Protein AF-A0A756VYJ8-F1 (afdb_monomer_lite)

Foldseek 3Di:
DVVVVVVVVVVVLVVVLVVLVVVLVVLVVPQDFQPDPCNLVSLVVSVVSLVVSCVSPDDVRSVVVVVVSVVCVVSHPD

Secondary structure (DSSP, 8-state):
-HHHHHHHHHHHHHHHHHHHHHHHHHHHHTPPPTTSTTHHHHHHHHHHHHHHHHHHH-HHHHHHHHHHHHHHHHHH--

Organism: Salmonella enterica (NCBI:txid28901)

Sequence (78 aa):
TALFTELKNKAVKRYYQVDVQNKVEAVINSIPNPGEPEAAEMFAKAESTLGAAKRHLGDELHDKYRVTLDDMKPEYIG

Structure (mmCIF, N/CA/C/O backbone):
data_AF-A0A756VYJ8-F1
#
_entry.id   AF-A0A756VYJ8-F1
#
loop_
_atom_site.group_PDB
_atom_site.id
_atom_site.type_symbol
_atom_site.label_atom_id
_atom_site.label_alt_id
_atom_site.label_comp_id
_atom_site.label_asym_id
_atom_site.label_entity_id
_atom_site.label_seq_id
_atom_site.pdbx_PDB_ins_code
_atom_site.Cartn_x
_atom_site.Cartn_y
_atom_site.Cartn_z
_atom_site.occupancy
_atom_site.B_iso_or_equiv
_atom_site.auth_seq_id
_atom_site.auth_comp_id
_atom_site.auth_asym_id
_atom_site.auth_atom_id
_atom_site.pdbx_PDB_model_num
ATOM 1 N N . THR A 1 1 ? 18.974 2.383 -33.716 1.00 76.44 1 THR A N 1
ATOM 2 C CA . THR A 1 1 ? 17.666 2.848 -33.195 1.00 76.44 1 THR A CA 1
ATOM 3 C C . THR A 1 1 ? 17.057 1.887 -32.175 1.00 76.44 1 THR A C 1
ATOM 5 O O . THR A 1 1 ? 16.540 2.383 -31.186 1.00 76.44 1 THR A O 1
ATOM 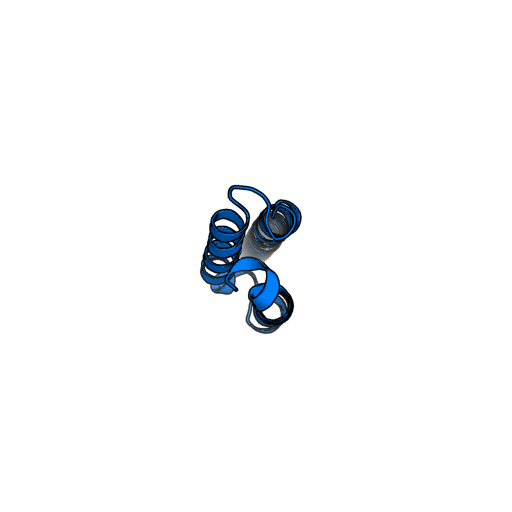8 N N . ALA A 1 2 ? 17.181 0.557 -32.319 1.00 89.12 2 ALA A N 1
ATOM 9 C CA . ALA A 1 2 ? 16.671 -0.427 -31.342 1.00 89.12 2 ALA A CA 1
ATOM 10 C C . ALA A 1 2 ? 17.188 -0.232 -29.897 1.00 89.12 2 ALA A C 1
ATOM 12 O O . ALA A 1 2 ? 16.383 -0.097 -28.979 1.00 89.12 2 ALA A O 1
ATOM 13 N N . LEU A 1 3 ? 18.508 -0.087 -29.711 1.00 92.50 3 LEU A N 1
ATOM 14 C CA . LEU A 1 3 ? 19.122 0.119 -28.388 1.00 92.50 3 LEU A CA 1
ATOM 15 C C . LEU A 1 3 ? 18.563 1.348 -27.650 1.00 92.50 3 LEU A C 1
ATOM 17 O O . LEU A 1 3 ? 18.291 1.297 -26.455 1.00 92.50 3 LEU A O 1
ATOM 21 N N . PHE A 1 4 ? 18.358 2.458 -28.363 1.00 91.81 4 PHE A N 1
ATOM 22 C CA . PHE A 1 4 ? 17.797 3.673 -27.771 1.00 91.81 4 PHE A CA 1
ATOM 23 C C . PHE A 1 4 ? 16.365 3.446 -27.261 1.00 91.81 4 PHE A C 1
ATOM 25 O O . PHE A 1 4 ? 16.036 3.844 -26.144 1.00 91.81 4 PHE A O 1
ATOM 32 N N . THR A 1 5 ? 15.526 2.766 -28.047 1.00 95.69 5 THR A N 1
ATOM 33 C CA . THR A 1 5 ? 14.150 2.430 -27.653 1.00 95.69 5 THR A CA 1
ATOM 34 C C . THR A 1 5 ? 14.118 1.507 -26.435 1.00 95.69 5 THR A C 1
ATOM 36 O O . THR A 1 5 ? 13.339 1.741 -25.512 1.00 95.69 5 THR A O 1
ATOM 39 N N . GLU A 1 6 ? 14.981 0.493 -26.388 1.00 95.44 6 GLU A N 1
ATOM 40 C CA . GLU A 1 6 ? 15.077 -0.427 -25.249 1.00 95.44 6 GLU A CA 1
ATOM 41 C C . GLU A 1 6 ? 15.489 0.291 -23.961 1.00 95.44 6 GLU A C 1
ATOM 43 O O . GLU A 1 6 ? 14.842 0.128 -22.923 1.00 95.44 6 GLU A O 1
ATOM 48 N N . LEU A 1 7 ? 16.519 1.141 -24.034 1.00 96.44 7 LEU A N 1
ATOM 49 C CA . LEU A 1 7 ? 16.977 1.933 -22.893 1.00 96.44 7 LEU A CA 1
ATOM 50 C C . LEU A 1 7 ? 15.886 2.891 -22.400 1.00 96.44 7 LEU A C 1
ATOM 52 O O . LEU A 1 7 ? 15.637 2.959 -21.194 1.00 96.44 7 LEU A O 1
ATOM 56 N N . LYS A 1 8 ? 15.177 3.568 -23.316 1.00 95.81 8 LYS A N 1
ATOM 57 C CA . LYS A 1 8 ? 14.039 4.434 -22.975 1.00 95.81 8 LYS A CA 1
ATOM 58 C C . LYS A 1 8 ? 12.938 3.648 -22.260 1.00 95.81 8 LYS A C 1
ATOM 60 O O . LYS A 1 8 ? 12.486 4.065 -21.197 1.00 95.81 8 LYS A O 1
ATOM 65 N N . ASN A 1 9 ? 12.527 2.504 -22.802 1.00 94.69 9 ASN A N 1
ATOM 66 C CA . ASN A 1 9 ? 11.467 1.684 -22.211 1.00 94.69 9 ASN A CA 1
ATOM 67 C C . ASN A 1 9 ? 11.855 1.170 -20.818 1.00 94.69 9 ASN A C 1
ATOM 69 O O . ASN A 1 9 ? 11.032 1.181 -19.900 1.00 94.69 9 ASN A O 1
ATOM 73 N N . LYS A 1 10 ? 13.119 0.774 -20.633 1.00 94.94 10 LYS A N 1
ATOM 74 C CA . LYS A 1 10 ? 13.646 0.341 -19.334 1.00 94.94 10 LYS A CA 1
ATOM 75 C C . LYS A 1 10 ? 13.627 1.475 -18.306 1.00 94.94 10 LYS A C 1
ATOM 77 O O . LYS A 1 10 ? 13.184 1.255 -17.179 1.00 94.94 10 LYS A O 1
ATOM 82 N N . ALA A 1 11 ? 14.053 2.676 -18.696 1.00 94.88 11 ALA A N 1
ATOM 83 C CA . ALA A 1 11 ? 14.033 3.852 -17.828 1.00 94.88 11 ALA A CA 1
ATOM 84 C C . ALA A 1 11 ? 12.601 4.233 -17.418 1.00 94.88 11 ALA A C 1
ATOM 86 O O . ALA A 1 11 ? 12.327 4.408 -16.233 1.00 94.88 11 ALA A O 1
ATOM 87 N N . VAL A 1 12 ? 11.672 4.273 -18.378 1.00 94.00 12 VAL A N 1
ATOM 88 C CA . VAL A 1 12 ? 10.256 4.585 -18.125 1.00 94.00 12 VAL A CA 1
ATOM 89 C C . VAL A 1 12 ? 9.623 3.564 -17.179 1.00 94.00 12 VAL A C 1
ATOM 91 O O . VAL A 1 12 ? 8.963 3.942 -16.213 1.00 94.00 12 VAL A O 1
ATOM 94 N N . LYS A 1 13 ? 9.867 2.264 -17.394 1.00 90.50 13 LYS A N 1
ATOM 95 C CA . LYS A 1 13 ? 9.365 1.212 -16.499 1.00 90.50 13 LYS A CA 1
ATOM 96 C C . LYS A 1 13 ? 9.887 1.392 -15.072 1.00 90.50 13 LYS A C 1
ATOM 98 O O . LYS A 1 13 ? 9.115 1.260 -14.125 1.00 90.50 13 LYS A O 1
ATOM 103 N N . ARG A 1 14 ? 11.179 1.706 -14.914 1.00 92.38 14 ARG A N 1
ATOM 104 C CA . ARG A 1 14 ? 11.785 1.918 -13.593 1.00 92.38 14 ARG A CA 1
ATOM 105 C C . ARG A 1 14 ? 11.223 3.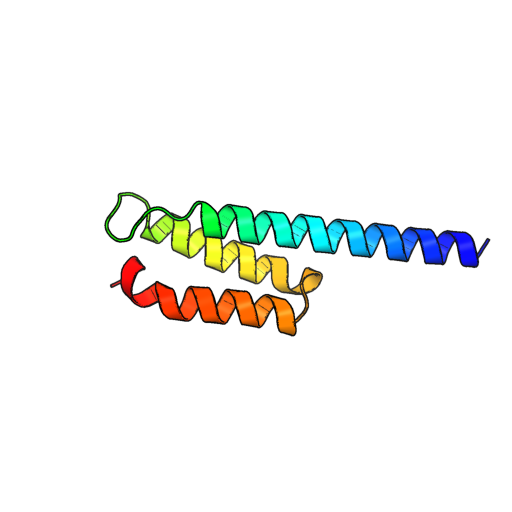156 -12.896 1.00 92.38 14 ARG A C 1
ATOM 107 O O . ARG A 1 14 ? 10.970 3.087 -11.700 1.00 92.38 14 ARG A O 1
ATOM 114 N N . TYR A 1 15 ? 10.989 4.240 -13.634 1.00 92.62 15 TYR A N 1
ATOM 115 C CA . TYR A 1 15 ? 10.351 5.444 -13.103 1.00 92.62 15 TYR A CA 1
ATOM 116 C C . TYR A 1 15 ? 8.967 5.137 -12.516 1.00 92.62 15 TYR A C 1
ATOM 118 O O . TYR A 1 15 ? 8.727 5.437 -11.352 1.00 92.62 15 TYR A O 1
ATOM 126 N N . TYR A 1 16 ? 8.093 4.460 -13.271 1.00 90.75 16 TYR A N 1
ATOM 127 C CA . TYR A 1 16 ? 6.756 4.113 -12.775 1.00 90.75 16 TYR A CA 1
ATOM 128 C C . TYR A 1 16 ? 6.782 3.147 -11.592 1.00 90.75 16 TYR A C 1
ATOM 130 O O . TYR A 1 16 ? 5.944 3.257 -10.705 1.00 90.75 16 TYR A O 1
ATOM 138 N N . GLN A 1 17 ? 7.734 2.212 -11.556 1.00 93.06 17 GLN A N 1
ATOM 139 C CA . GLN A 1 17 ? 7.893 1.328 -10.403 1.00 93.06 17 GLN A CA 1
ATOM 140 C C . GLN A 1 17 ? 8.197 2.126 -9.126 1.00 93.06 17 GLN A C 1
ATOM 142 O O . GLN A 1 17 ? 7.555 1.898 -8.106 1.00 93.06 17 GLN A O 1
ATOM 147 N N . VAL A 1 18 ? 9.146 3.067 -9.191 1.00 95.94 18 VAL A N 1
ATOM 148 C CA . VAL A 1 18 ? 9.520 3.910 -8.043 1.00 95.94 18 VAL A CA 1
ATOM 149 C C . VAL A 1 18 ? 8.381 4.856 -7.657 1.00 95.94 18 VAL A C 1
ATOM 151 O O . VAL A 1 18 ? 8.073 4.982 -6.479 1.00 95.94 18 VAL A O 1
ATOM 154 N N . ASP A 1 19 ? 7.715 5.480 -8.630 1.00 96.38 19 ASP A N 1
ATOM 155 C CA . ASP A 1 19 ? 6.572 6.366 -8.374 1.00 96.38 19 ASP A CA 1
ATOM 156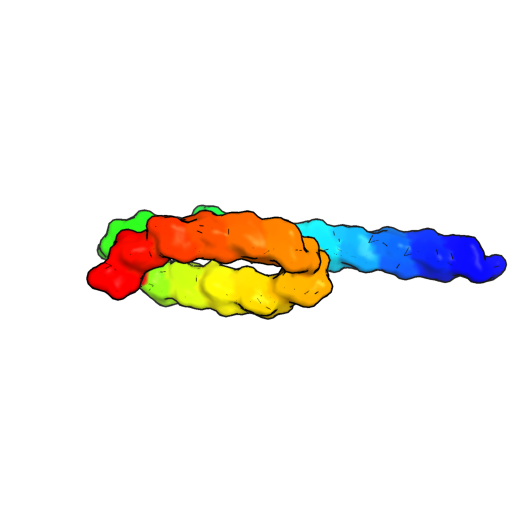 C C . ASP A 1 19 ? 5.423 5.634 -7.661 1.00 96.38 19 ASP A C 1
ATOM 158 O O . ASP A 1 19 ? 4.881 6.127 -6.673 1.00 96.38 19 ASP A O 1
ATOM 162 N N . VAL A 1 20 ? 5.080 4.426 -8.116 1.00 95.88 20 VAL A N 1
ATOM 163 C CA . VAL A 1 20 ? 4.039 3.611 -7.476 1.00 95.88 20 VAL A CA 1
ATOM 164 C C . VAL A 1 20 ? 4.461 3.159 -6.078 1.00 95.88 20 VAL A C 1
ATOM 166 O O . VAL A 1 20 ? 3.641 3.208 -5.163 1.00 95.88 20 VAL A O 1
ATOM 169 N N . GLN A 1 21 ? 5.724 2.770 -5.886 1.00 96.75 21 GLN A N 1
ATOM 170 C CA . GLN A 1 21 ? 6.244 2.424 -4.562 1.00 96.75 21 GLN A CA 1
ATOM 171 C C . GLN A 1 21 ? 6.136 3.607 -3.591 1.00 96.75 21 GLN A C 1
ATOM 173 O O . GLN A 1 21 ? 5.559 3.457 -2.517 1.00 96.75 21 GLN A O 1
ATOM 178 N N . ASN A 1 22 ? 6.586 4.795 -4.000 1.00 97.25 22 ASN A N 1
ATOM 179 C CA . ASN A 1 22 ? 6.511 6.004 -3.178 1.00 97.25 22 ASN A CA 1
ATOM 180 C C . ASN A 1 22 ? 5.065 6.352 -2.795 1.00 97.25 22 ASN A C 1
ATOM 182 O O . ASN A 1 22 ? 4.816 6.816 -1.687 1.00 97.25 22 ASN A O 1
ATOM 186 N N . LYS A 1 23 ? 4.096 6.124 -3.693 1.00 96.94 23 LYS A N 1
ATOM 187 C CA . LYS A 1 23 ? 2.669 6.342 -3.401 1.00 96.94 23 LYS A CA 1
ATOM 188 C C . LYS A 1 23 ? 2.143 5.378 -2.344 1.00 96.94 23 LYS A C 1
ATOM 190 O O . LYS A 1 23 ? 1.423 5.814 -1.453 1.00 96.94 23 LYS A O 1
ATOM 195 N N . VAL A 1 24 ? 2.498 4.097 -2.431 1.00 97.75 24 VAL A N 1
ATOM 196 C CA . VAL A 1 24 ? 2.114 3.100 -1.421 1.00 97.75 24 VAL A CA 1
ATOM 197 C C . VAL A 1 24 ? 2.722 3.458 -0.068 1.00 97.75 24 VAL A C 1
ATOM 199 O O . VAL A 1 24 ? 1.990 3.549 0.911 1.00 97.75 24 VAL A O 1
ATOM 202 N N . GLU A 1 25 ? 4.024 3.748 -0.022 1.00 97.25 25 GLU A N 1
ATOM 203 C CA . GLU A 1 25 ? 4.709 4.159 1.209 1.00 97.25 25 GLU A CA 1
ATOM 204 C C . GLU A 1 25 ? 4.094 5.425 1.807 1.00 97.25 25 GLU A C 1
ATOM 206 O O . GLU A 1 25 ? 3.840 5.477 3.005 1.00 97.25 25 GLU A O 1
ATOM 211 N N . ALA A 1 26 ? 3.793 6.431 0.983 1.00 98.12 26 ALA A N 1
ATOM 212 C CA . ALA A 1 26 ? 3.168 7.662 1.448 1.00 98.12 26 ALA A CA 1
ATOM 213 C C . ALA A 1 26 ? 1.790 7.411 2.073 1.00 98.12 26 ALA A C 1
ATOM 215 O O . ALA A 1 26 ? 1.492 7.983 3.119 1.00 98.12 26 ALA A O 1
ATOM 216 N N . VAL A 1 27 ? 0.958 6.560 1.463 1.00 97.38 27 VAL A N 1
ATOM 217 C CA . VAL A 1 27 ? -0.367 6.236 2.011 1.00 97.38 27 VAL A CA 1
ATOM 218 C C . VAL A 1 27 ? -0.240 5.441 3.308 1.00 97.38 27 VAL A C 1
ATOM 220 O O . VAL A 1 27 ? -0.894 5.810 4.277 1.00 97.38 27 VAL A O 1
ATOM 223 N N . ILE A 1 28 ? 0.626 4.422 3.360 1.00 96.38 28 ILE A N 1
ATOM 224 C CA . ILE A 1 28 ? 0.860 3.621 4.575 1.00 96.38 28 ILE A CA 1
ATOM 225 C C . ILE A 1 28 ? 1.382 4.501 5.719 1.00 96.38 28 ILE A C 1
ATOM 227 O O . ILE A 1 28 ? 0.864 4.442 6.829 1.00 96.38 28 ILE A O 1
ATOM 231 N N . ASN A 1 29 ? 2.348 5.378 5.445 1.00 95.81 29 ASN A N 1
ATOM 232 C CA . ASN A 1 29 ? 2.917 6.283 6.449 1.00 95.81 29 ASN A CA 1
ATOM 233 C C . ASN A 1 29 ? 1.949 7.392 6.893 1.00 95.81 29 ASN A C 1
ATOM 235 O O . ASN A 1 29 ? 2.221 8.075 7.876 1.00 95.81 29 ASN A O 1
ATOM 239 N N . SER A 1 30 ? 0.853 7.602 6.159 1.00 95.94 30 SER A N 1
ATOM 240 C CA . SER A 1 30 ? -0.183 8.587 6.492 1.00 95.94 30 SER A CA 1
ATOM 241 C C . SER A 1 30 ? -1.373 7.970 7.226 1.00 95.94 30 SER A C 1
ATOM 243 O O . SER A 1 30 ? -2.348 8.679 7.471 1.00 95.94 30 SER A O 1
ATOM 245 N N . ILE A 1 31 ? -1.340 6.670 7.536 1.00 95.94 31 ILE A N 1
ATOM 246 C CA . ILE A 1 31 ? -2.377 6.039 8.351 1.00 95.94 31 ILE A CA 1
ATOM 247 C C . ILE A 1 31 ? -2.289 6.643 9.771 1.00 95.94 31 ILE A C 1
ATOM 249 O O . ILE A 1 31 ? -1.210 6.612 10.368 1.00 95.94 31 ILE A O 1
ATOM 253 N N . PRO A 1 32 ? -3.381 7.227 10.307 1.00 96.19 32 PRO A N 1
ATOM 254 C CA . PRO A 1 32 ? -3.439 7.710 11.690 1.00 96.19 32 PRO A CA 1
ATOM 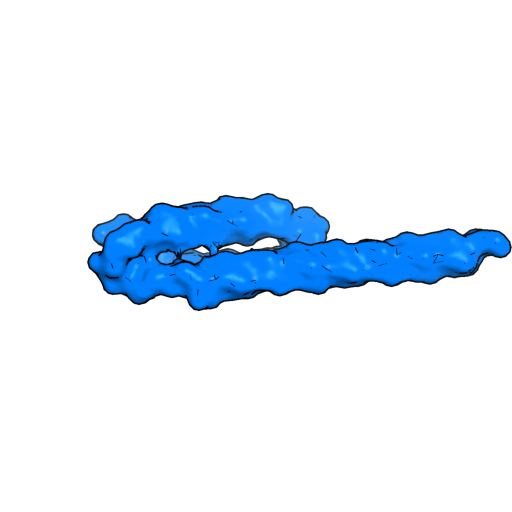255 C C . PRO A 1 32 ? -3.200 6.587 12.703 1.00 96.19 32 PRO A C 1
ATOM 257 O O . PRO A 1 32 ? -3.270 5.418 12.353 1.00 96.19 32 PRO A O 1
ATOM 260 N N . ASN A 1 33 ? -2.983 6.912 13.977 1.00 95.25 33 ASN A N 1
ATOM 261 C CA . ASN A 1 33 ? -2.906 5.867 15.000 1.00 95.25 33 ASN A CA 1
ATOM 262 C C . ASN A 1 33 ? -4.246 5.111 15.132 1.00 95.25 33 ASN A C 1
ATOM 264 O O . ASN A 1 33 ? -5.309 5.700 14.907 1.00 95.25 33 ASN A O 1
ATOM 268 N N . PRO A 1 34 ? -4.226 3.834 15.549 1.00 94.56 34 PRO A N 1
ATOM 269 C CA . PRO A 1 34 ? -5.437 3.091 15.879 1.00 94.56 34 PRO A CA 1
ATOM 270 C C . PRO A 1 34 ? -6.346 3.853 16.853 1.00 94.56 34 PRO A C 1
ATOM 272 O O . PRO A 1 34 ? -5.873 4.450 17.820 1.00 94.56 34 PRO A O 1
ATOM 275 N N . GLY A 1 35 ? -7.658 3.819 16.610 1.00 91.75 35 GLY A N 1
ATOM 276 C CA . GLY A 1 35 ? -8.660 4.504 17.437 1.00 91.75 35 GLY A CA 1
ATOM 277 C C . GLY A 1 35 ? -8.845 5.999 17.148 1.00 91.75 35 GLY A C 1
ATOM 278 O O . GLY A 1 35 ? -9.801 6.589 17.652 1.00 91.75 35 GLY A O 1
ATOM 279 N N . GLU A 1 36 ? -7.993 6.607 16.318 1.00 94.81 36 GLU A N 1
ATOM 280 C CA . GLU A 1 36 ? -8.225 7.961 15.811 1.00 94.81 36 GLU A CA 1
ATOM 281 C C . GLU A 1 36 ? -9.401 7.985 14.816 1.00 94.81 36 GLU A C 1
ATOM 283 O O . GLU A 1 36 ? -9.673 6.986 14.130 1.00 94.81 36 GLU A O 1
ATOM 288 N N . PRO A 1 37 ? -10.094 9.131 14.678 1.00 91.50 37 PRO A N 1
ATOM 289 C CA . PRO A 1 37 ? -11.046 9.331 13.597 1.00 91.50 37 PRO A CA 1
ATOM 290 C C . PRO A 1 37 ? -10.387 9.023 12.249 1.00 91.50 37 PRO A C 1
ATOM 292 O O . PRO A 1 37 ? -9.223 9.346 12.031 1.00 91.50 37 PRO A O 1
ATOM 295 N N . GLU A 1 38 ? -11.134 8.396 11.342 1.00 93.12 38 GLU A N 1
ATOM 296 C CA . GLU A 1 38 ? -10.673 8.054 9.986 1.00 93.12 38 GLU A CA 1
ATOM 297 C C . GLU A 1 38 ? -9.581 6.966 9.912 1.00 93.12 38 GLU A C 1
ATOM 299 O O . GLU A 1 38 ? -9.238 6.548 8.806 1.00 93.12 38 GLU A O 1
ATOM 304 N N . ALA A 1 39 ? -9.075 6.430 11.034 1.00 95.69 39 ALA A N 1
ATOM 305 C CA . ALA A 1 39 ? -8.019 5.410 11.028 1.00 95.69 39 ALA A CA 1
ATOM 306 C C . ALA A 1 39 ? -8.407 4.171 10.198 1.00 95.69 39 ALA A C 1
ATOM 308 O O . ALA A 1 39 ? -7.656 3.751 9.319 1.00 95.69 39 ALA A O 1
ATOM 309 N N . ALA A 1 40 ? -9.616 3.638 10.406 1.00 96.12 40 ALA A N 1
ATOM 310 C CA . ALA A 1 40 ? -10.135 2.494 9.652 1.00 96.12 40 ALA A CA 1
ATOM 311 C C . ALA A 1 40 ? -10.298 2.796 8.148 1.00 96.12 40 ALA A C 1
ATOM 313 O O . ALA A 1 40 ? -10.003 1.954 7.297 1.00 96.12 40 ALA A O 1
ATOM 314 N N . GLU A 1 41 ? -10.739 4.009 7.803 1.00 95.94 41 GLU A N 1
ATOM 315 C CA . GLU A 1 41 ? -10.924 4.433 6.411 1.00 95.94 41 GLU A CA 1
ATOM 316 C C . GLU A 1 41 ? -9.577 4.596 5.694 1.00 95.94 41 GLU A C 1
ATOM 318 O O . GLU A 1 41 ? -9.383 4.094 4.583 1.00 95.94 41 GLU A O 1
ATOM 323 N N . MET A 1 42 ? -8.617 5.251 6.344 1.00 96.69 42 MET A N 1
ATOM 324 C CA . MET A 1 42 ? -7.265 5.439 5.823 1.00 96.69 42 MET A CA 1
ATOM 325 C C . MET A 1 42 ? -6.515 4.111 5.702 1.00 96.69 42 MET A C 1
ATOM 327 O O . MET A 1 42 ? -5.798 3.901 4.720 1.00 96.69 42 MET A O 1
ATOM 331 N N . PHE A 1 43 ? -6.743 3.178 6.627 1.00 97.62 43 PHE A N 1
ATOM 332 C CA . PHE A 1 43 ? -6.228 1.818 6.527 1.00 97.62 43 PHE A CA 1
ATOM 333 C C . PHE A 1 43 ? -6.796 1.087 5.297 1.00 97.62 43 PHE A C 1
ATOM 335 O O . PHE A 1 43 ? -6.040 0.568 4.473 1.00 97.62 43 PHE A O 1
ATOM 342 N N . ALA A 1 44 ? -8.117 1.125 5.088 1.00 97.06 44 ALA A N 1
ATOM 343 C CA . ALA A 1 44 ? -8.751 0.529 3.907 1.00 97.06 44 ALA A CA 1
ATOM 344 C C . ALA A 1 44 ? -8.259 1.165 2.590 1.00 97.06 44 ALA A C 1
ATOM 346 O O . ALA A 1 44 ? -8.068 0.486 1.574 1.00 97.06 44 ALA A O 1
ATOM 347 N N . LYS A 1 45 ? -7.993 2.476 2.598 1.00 97.56 45 LYS A N 1
ATOM 348 C CA . LYS A 1 45 ? -7.376 3.187 1.471 1.00 97.56 45 LYS A CA 1
ATOM 349 C C . LYS A 1 45 ? -5.955 2.693 1.191 1.00 97.56 45 LYS A C 1
ATOM 351 O O . LYS A 1 45 ? -5.585 2.581 0.018 1.00 97.56 45 LYS A O 1
ATOM 356 N N . ALA A 1 46 ? -5.172 2.379 2.222 1.00 97.81 46 ALA A N 1
ATOM 357 C CA . ALA A 1 46 ? -3.847 1.789 2.065 1.00 97.81 46 ALA A CA 1
ATOM 358 C C . ALA A 1 46 ? -3.917 0.398 1.421 1.00 97.81 46 ALA A C 1
ATOM 360 O O . ALA A 1 46 ? -3.216 0.159 0.436 1.00 97.81 46 ALA A O 1
ATOM 361 N N . GLU A 1 47 ? -4.825 -0.470 1.881 1.00 97.94 47 GLU A N 1
ATOM 362 C CA . GLU A 1 47 ? -5.053 -1.793 1.277 1.00 97.94 47 GLU A CA 1
ATOM 363 C C . GLU A 1 47 ? -5.451 -1.683 -0.204 1.00 97.94 47 GLU A C 1
ATOM 365 O O . GLU A 1 47 ? -4.893 -2.366 -1.067 1.00 97.94 47 GLU A O 1
ATOM 370 N N . SER A 1 48 ? -6.375 -0.771 -0.523 1.00 97.94 48 SER A N 1
ATOM 371 C CA . SER A 1 48 ? -6.818 -0.519 -1.900 1.00 97.94 48 SER A CA 1
ATOM 372 C C . SER A 1 48 ? -5.679 -0.003 -2.791 1.00 97.94 48 SER A C 1
ATOM 374 O O . SER A 1 48 ? -5.475 -0.487 -3.910 1.00 97.94 48 SER A O 1
ATOM 376 N N . THR A 1 49 ? -4.879 0.935 -2.274 1.00 98.00 49 THR A N 1
ATOM 377 C CA . THR A 1 49 ? -3.724 1.500 -2.989 1.00 98.00 49 THR A CA 1
ATOM 378 C C . THR A 1 49 ? -2.666 0.430 -3.259 1.00 98.00 49 THR A C 1
ATOM 380 O O . THR A 1 49 ? -2.155 0.343 -4.379 1.00 98.00 49 THR A O 1
ATOM 383 N N . LEU A 1 50 ? -2.370 -0.423 -2.274 1.00 98.06 50 LEU A N 1
ATOM 384 C CA . LEU A 1 50 ? -1.439 -1.539 -2.428 1.00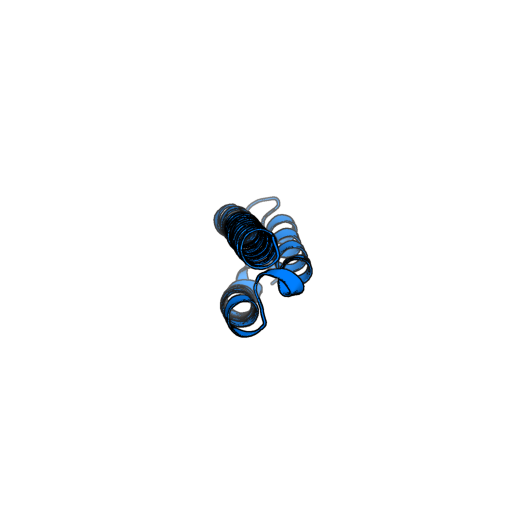 98.06 50 LEU A CA 1
ATOM 385 C C . LEU A 1 50 ? -1.931 -2.548 -3.479 1.00 98.06 50 LEU A C 1
ATOM 387 O O . LEU A 1 50 ? -1.162 -2.942 -4.362 1.00 98.06 50 LEU A O 1
ATOM 391 N N . GLY A 1 51 ? -3.216 -2.912 -3.447 1.00 97.75 51 GLY A N 1
ATOM 392 C CA . GLY A 1 51 ? -3.809 -3.824 -4.426 1.00 97.75 51 GLY A CA 1
ATOM 393 C C . GLY A 1 51 ? -3.702 -3.299 -5.863 1.00 97.75 51 GLY A C 1
ATOM 394 O O . GLY A 1 51 ? -3.308 -4.035 -6.772 1.00 97.75 51 GLY A O 1
ATOM 395 N N . ALA A 1 52 ? -3.966 -2.005 -6.072 1.00 96.81 52 ALA A N 1
ATOM 396 C CA . ALA A 1 52 ? -3.805 -1.354 -7.374 1.00 96.81 52 ALA A CA 1
ATOM 397 C C . ALA A 1 52 ? -2.332 -1.288 -7.832 1.00 96.81 52 ALA A C 1
ATOM 399 O O . ALA A 1 52 ? -2.036 -1.356 -9.029 1.00 96.81 52 ALA A O 1
ATOM 400 N N . ALA A 1 53 ? -1.397 -1.196 -6.886 1.00 96.56 53 ALA A N 1
ATOM 401 C CA . ALA A 1 53 ? 0.034 -1.105 -7.142 1.00 96.56 53 ALA A CA 1
ATOM 402 C C . ALA A 1 53 ? 0.687 -2.439 -7.552 1.00 96.56 53 ALA A C 1
ATOM 404 O O . ALA A 1 53 ? 1.768 -2.421 -8.154 1.00 96.56 53 ALA A O 1
ATOM 405 N N . LYS A 1 54 ? 0.041 -3.591 -7.297 1.00 96.19 54 LYS A N 1
ATOM 406 C CA . LYS A 1 54 ? 0.612 -4.939 -7.500 1.00 96.19 54 LYS A CA 1
ATOM 407 C C . LYS A 1 54 ? 1.307 -5.121 -8.853 1.00 96.19 54 LYS A C 1
ATOM 409 O O . LYS A 1 54 ? 2.432 -5.612 -8.919 1.00 96.19 54 LYS A O 1
ATOM 414 N N . ARG A 1 55 ? 0.670 -4.671 -9.940 1.00 94.00 55 ARG A N 1
ATOM 415 C CA . ARG A 1 55 ? 1.201 -4.791 -11.313 1.00 94.00 55 ARG A CA 1
ATOM 416 C C . ARG A 1 55 ? 2.563 -4.112 -11.499 1.00 94.00 55 ARG A C 1
ATOM 418 O O . ARG A 1 55 ? 3.354 -4.555 -12.331 1.00 94.00 55 ARG A O 1
ATOM 425 N N . HIS A 1 56 ? 2.813 -3.021 -10.781 1.00 93.00 56 HIS A N 1
ATOM 426 C CA . HIS A 1 56 ? 4.030 -2.222 -10.908 1.00 93.00 56 HIS A CA 1
ATOM 427 C C . HIS A 1 56 ? 5.092 -2.601 -9.874 1.00 93.00 56 HIS A C 1
ATOM 429 O O . HIS A 1 56 ? 6.278 -2.529 -10.191 1.00 93.00 56 HIS A O 1
ATOM 435 N N . LEU A 1 57 ? 4.679 -3.037 -8.680 1.00 93.88 57 LEU A N 1
ATOM 436 C CA . LEU A 1 57 ? 5.586 -3.483 -7.619 1.00 93.88 57 LEU A CA 1
ATOM 437 C C . LEU A 1 57 ? 6.175 -4.873 -7.891 1.00 93.88 57 LEU A C 1
ATOM 439 O O . LEU A 1 57 ? 7.345 -5.107 -7.589 1.00 93.88 57 LEU A O 1
ATOM 443 N N . GLY A 1 58 ? 5.389 -5.767 -8.498 1.00 94.06 58 GLY A N 1
ATOM 444 C CA . GLY A 1 58 ? 5.694 -7.197 -8.555 1.00 94.06 58 GLY A CA 1
ATOM 445 C C . GLY A 1 58 ? 5.330 -7.912 -7.250 1.00 94.06 58 GLY A C 1
ATOM 446 O O . GLY A 1 58 ? 5.095 -7.266 -6.229 1.00 94.06 58 GLY A O 1
ATOM 447 N N . ASP A 1 59 ? 5.273 -9.245 -7.296 1.00 95.50 59 ASP A N 1
ATOM 448 C CA . ASP A 1 59 ? 4.757 -10.058 -6.185 1.00 95.50 59 ASP A CA 1
ATOM 449 C C . ASP A 1 59 ? 5.598 -9.911 -4.910 1.00 95.50 59 ASP A C 1
ATOM 451 O O . ASP A 1 59 ? 5.045 -9.637 -3.854 1.00 95.50 59 ASP A O 1
ATOM 455 N N . GLU A 1 60 ? 6.932 -9.969 -5.003 1.00 94.94 60 GLU A N 1
ATOM 456 C CA . GLU A 1 60 ? 7.803 -9.925 -3.815 1.00 94.94 60 GLU A CA 1
ATOM 457 C C . GLU A 1 60 ? 7.621 -8.643 -2.986 1.00 94.94 60 GLU A C 1
ATOM 459 O O . GLU A 1 60 ? 7.518 -8.692 -1.761 1.00 94.94 60 GLU A O 1
ATOM 464 N N . LEU A 1 61 ? 7.604 -7.479 -3.641 1.00 95.00 61 LEU A N 1
ATOM 465 C CA . LEU A 1 61 ? 7.479 -6.203 -2.938 1.00 95.00 61 LEU A CA 1
ATOM 466 C C . LEU A 1 61 ? 6.039 -5.957 -2.480 1.00 95.00 61 LEU A C 1
ATOM 468 O O . LEU A 1 61 ? 5.829 -5.448 -1.382 1.00 95.00 61 LEU A O 1
ATOM 472 N N . HIS A 1 62 ? 5.054 -6.347 -3.292 1.00 97.69 62 HIS A N 1
ATOM 473 C CA . HIS A 1 62 ? 3.649 -6.284 -2.907 1.00 97.69 62 HIS A CA 1
ATOM 474 C C . HIS A 1 62 ? 3.371 -7.123 -1.652 1.00 97.69 62 HIS A C 1
ATOM 476 O O . HIS A 1 62 ? 2.724 -6.642 -0.724 1.00 97.69 62 HIS A O 1
ATOM 482 N N . ASP A 1 63 ? 3.886 -8.352 -1.598 1.00 97.88 63 ASP A N 1
ATOM 483 C CA . ASP A 1 63 ? 3.640 -9.270 -0.489 1.00 97.88 63 ASP A CA 1
ATOM 484 C C . ASP A 1 63 ? 4.284 -8.782 0.812 1.00 97.88 63 ASP A C 1
ATOM 486 O O . ASP A 1 63 ? 3.681 -8.928 1.870 1.00 97.88 63 ASP A O 1
ATOM 490 N N . LYS A 1 64 ? 5.441 -8.105 0.750 1.00 97.44 64 LYS A N 1
ATOM 491 C CA . LYS 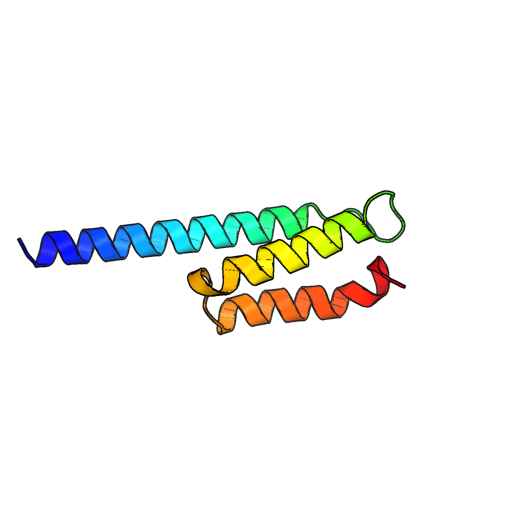A 1 64 ? 6.046 -7.458 1.929 1.00 97.44 64 LYS A CA 1
ATOM 492 C C . LYS A 1 64 ? 5.127 -6.402 2.543 1.00 97.44 64 LYS A C 1
ATOM 494 O O . LYS A 1 64 ? 4.853 -6.472 3.735 1.00 97.44 64 LYS A O 1
ATOM 499 N N . TYR A 1 65 ? 4.615 -5.463 1.741 1.00 97.31 65 TYR A N 1
ATOM 500 C CA . TYR A 1 65 ? 3.667 -4.462 2.251 1.00 97.31 65 TYR A CA 1
ATOM 501 C C . TYR A 1 65 ? 2.368 -5.101 2.732 1.00 97.31 65 TYR A C 1
ATOM 503 O O . TYR A 1 65 ? 1.799 -4.653 3.722 1.00 97.31 65 TYR A O 1
ATOM 511 N N . ARG A 1 66 ? 1.901 -6.145 2.041 1.00 98.06 66 ARG A N 1
ATOM 512 C CA . ARG A 1 66 ? 0.682 -6.849 2.423 1.00 98.06 66 ARG A CA 1
ATOM 513 C C . ARG A 1 66 ? 0.824 -7.493 3.793 1.00 98.06 66 ARG A C 1
ATOM 515 O O . ARG A 1 66 ? -0.064 -7.305 4.604 1.00 98.06 66 ARG A O 1
ATOM 522 N N . VAL A 1 67 ? 1.927 -8.195 4.050 1.00 98.19 67 VAL A N 1
ATOM 523 C CA . VAL A 1 67 ? 2.206 -8.786 5.366 1.00 98.19 67 VAL A CA 1
ATOM 524 C C . VAL A 1 67 ? 2.208 -7.704 6.445 1.00 98.19 67 VAL A C 1
ATOM 526 O O . VAL A 1 67 ? 1.525 -7.858 7.447 1.00 98.19 67 VAL A O 1
ATOM 529 N N . THR A 1 68 ? 2.882 -6.573 6.208 1.00 96.00 68 THR A N 1
ATOM 530 C CA . THR A 1 68 ? 2.875 -5.449 7.157 1.00 96.00 68 THR A CA 1
ATOM 531 C C . THR A 1 68 ? 1.466 -4.927 7.443 1.00 96.00 68 THR A C 1
ATOM 533 O O . THR A 1 68 ? 1.131 -4.693 8.600 1.00 96.00 68 THR A O 1
ATOM 536 N N . LEU A 1 69 ? 0.629 -4.755 6.416 1.00 97.19 69 LEU A N 1
ATOM 537 C CA . LEU A 1 69 ? -0.759 -4.341 6.618 1.00 97.19 69 LEU A CA 1
ATOM 538 C C . LEU A 1 69 ? -1.564 -5.427 7.342 1.00 97.19 69 LEU A C 1
ATOM 540 O O . LEU A 1 69 ? -2.234 -5.122 8.319 1.00 97.19 69 LEU A O 1
ATOM 544 N N . ASP A 1 70 ? -1.474 -6.689 6.926 1.00 97.81 70 ASP A N 1
ATOM 545 C CA . ASP A 1 70 ? -2.196 -7.800 7.554 1.00 97.81 70 ASP A CA 1
ATOM 546 C C . ASP A 1 70 ? -1.860 -7.916 9.060 1.00 97.81 70 ASP A C 1
ATOM 548 O O . ASP A 1 70 ? -2.770 -8.142 9.860 1.00 97.81 70 ASP A O 1
ATOM 552 N N . ASP A 1 71 ? -0.605 -7.668 9.457 1.00 96.62 71 ASP A N 1
ATOM 553 C CA . ASP A 1 71 ? -0.166 -7.645 10.862 1.00 96.62 71 ASP A CA 1
ATOM 554 C C . ASP A 1 71 ? -0.764 -6.468 11.658 1.00 96.62 71 ASP A C 1
ATOM 556 O O . ASP A 1 71 ? -1.132 -6.630 12.820 1.00 96.62 71 ASP A O 1
ATOM 560 N N . MET A 1 72 ? -0.890 -5.287 11.042 1.00 95.56 72 MET A N 1
ATOM 561 C CA . MET A 1 72 ? -1.457 -4.087 11.677 1.00 95.56 72 MET A CA 1
ATOM 562 C C . MET A 1 72 ? -2.991 -4.115 11.741 1.00 95.56 72 MET A C 1
ATOM 564 O O . MET A 1 72 ? -3.594 -3.527 12.635 1.00 95.56 72 MET A O 1
ATOM 568 N N . LYS A 1 73 ? -3.644 -4.785 10.787 1.00 96.44 73 LYS A N 1
ATOM 569 C CA . LYS A 1 73 ? -5.097 -4.748 10.555 1.00 96.44 73 LYS A CA 1
ATOM 570 C C . LYS A 1 73 ? -5.979 -4.976 11.792 1.00 96.44 73 LYS A C 1
ATOM 572 O O . LYS A 1 73 ? -6.988 -4.271 11.900 1.00 96.44 73 LYS A O 1
ATOM 577 N N . PRO A 1 74 ? -5.656 -5.895 12.727 1.00 97.00 74 PRO A N 1
ATOM 578 C CA . PRO A 1 74 ? -6.462 -6.096 13.930 1.00 97.00 74 PRO A CA 1
ATOM 579 C C . PRO A 1 74 ? -6.611 -4.838 14.794 1.00 97.00 74 PRO A C 1
ATOM 581 O O . PRO A 1 74 ? -7.620 -4.694 15.474 1.00 97.00 74 PRO A O 1
ATOM 584 N N . GLU A 1 75 ? -5.647 -3.916 14.750 1.00 95.50 75 GLU A N 1
ATOM 585 C CA . GLU A 1 75 ? -5.691 -2.665 15.518 1.00 95.50 75 GLU A CA 1
ATOM 586 C C . GLU A 1 75 ? -6.632 -1.622 14.886 1.00 95.50 75 GLU A C 1
ATOM 588 O O . GLU A 1 75 ? -7.135 -0.742 15.577 1.00 95.50 75 GLU A O 1
ATOM 593 N N . TYR A 1 76 ? -6.903 -1.724 13.580 1.00 94.75 76 TYR A N 1
ATOM 594 C CA . TYR A 1 76 ? -7.629 -0.703 12.812 1.00 94.75 76 TYR A CA 1
ATOM 595 C C . TYR A 1 76 ? -9.089 -1.048 12.511 1.00 94.75 76 TYR A C 1
ATOM 597 O O . TYR A 1 76 ? -9.876 -0.147 12.223 1.00 94.75 76 TYR A O 1
ATOM 605 N N . ILE A 1 77 ? -9.446 -2.334 12.519 1.00 88.50 77 ILE A N 1
ATOM 606 C CA . ILE A 1 77 ? -10.778 -2.831 12.115 1.00 88.50 77 ILE A CA 1
ATOM 607 C C . ILE A 1 77 ? -11.396 -3.725 13.217 1.00 88.50 77 ILE A C 1
ATOM 609 O O . ILE A 1 77 ? -12.371 -4.435 12.974 1.00 88.50 77 ILE A O 1
ATOM 613 N N . GLY A 1 78 ? -10.807 -3.712 14.418 1.00 72.50 78 GLY A N 1
ATOM 614 C CA . GLY A 1 78 ? -11.263 -4.457 15.598 1.00 72.50 78 GLY A CA 1
ATOM 615 C C . GLY A 1 78 ? -12.490 -3.867 16.282 1.00 72.50 78 GLY A C 1
ATOM 616 O O . GLY A 1 78 ? -12.627 -2.623 16.297 1.00 72.50 78 GLY A O 1
#

pLDDT: mean 95.01, std 3.98, range [72.5, 98.19]

Radius of gyration: 15.86 Å; chains: 1; bounding box: 30×19×51 Å